Protein AF-A0A967WF97-F1 (afdb_monomer_lite)

Foldseek 3Di:
DVVVCVVPPDDDDDDDADDDDDPWADPDPQAHDFDAAPVRPDTDDDDDAPPCLVVLVVVVVVVPGDRRGGGSRNSVD

pLDDT: mean 95.11, std 3.32, range [80.38, 98.62]

Radius of gyration: 14.31 Å; chains: 1; bounding box: 25×36×34 Å

Structure (mmCIF, N/CA/C/O backbone):
data_AF-A0A967WF97-F1
#
_entry.id   AF-A0A967WF97-F1
#
loop_
_atom_site.group_PDB
_atom_site.id
_atom_site.type_symbol
_atom_site.label_atom_id
_atom_site.label_alt_id
_atom_site.label_comp_id
_atom_site.label_asym_id
_atom_site.label_entity_id
_atom_site.label_seq_id
_atom_site.pdbx_PDB_ins_code
_atom_site.Cartn_x
_atom_site.Cartn_y
_atom_site.Cartn_z
_atom_site.occupancy
_atom_site.B_iso_or_equiv
_atom_site.auth_seq_id
_atom_site.auth_comp_id
_atom_site.auth_asym_id
_atom_site.auth_atom_id
_atom_site.pdbx_PDB_model_num
ATOM 1 N N . LEU A 1 1 ? 10.921 -11.964 -13.989 1.00 80.38 1 LEU A N 1
ATOM 2 C CA . LEU A 1 1 ? 9.460 -11.972 -14.240 1.00 80.38 1 LEU A CA 1
ATOM 3 C C . LEU A 1 1 ? 9.103 -12.944 -15.353 1.00 80.38 1 LEU A C 1
ATOM 5 O O . LEU A 1 1 ? 8.391 -13.879 -15.047 1.00 80.38 1 LEU A O 1
ATOM 9 N N . ALA A 1 2 ? 9.620 -12.780 -16.578 1.00 87.31 2 ALA A N 1
ATOM 10 C CA . ALA A 1 2 ? 9.368 -13.727 -17.675 1.00 87.31 2 ALA A CA 1
ATOM 11 C C . ALA A 1 2 ? 9.678 -15.186 -17.281 1.00 87.31 2 ALA A C 1
ATOM 13 O O . ALA A 1 2 ? 8.774 -16.005 -17.264 1.00 87.31 2 ALA A O 1
ATOM 14 N N . GLU A 1 3 ? 10.893 -15.460 -16.795 1.00 94.38 3 GLU A N 1
ATOM 15 C CA . GLU A 1 3 ? 11.286 -16.800 -16.314 1.00 94.38 3 GLU A CA 1
ATOM 16 C C . GLU A 1 3 ? 10.387 -17.346 -15.190 1.00 94.38 3 GLU A C 1
ATOM 18 O O . GLU A 1 3 ? 10.181 -18.548 -15.075 1.00 94.38 3 GLU A O 1
ATOM 23 N N . LEU A 1 4 ? 9.843 -16.456 -14.354 1.00 90.38 4 LEU A N 1
ATOM 24 C CA . LEU A 1 4 ? 9.004 -16.830 -13.217 1.00 90.38 4 LEU A CA 1
ATOM 25 C C . LEU A 1 4 ? 7.585 -17.187 -13.678 1.00 90.38 4 LEU A C 1
ATOM 27 O O . LEU A 1 4 ? 6.996 -18.113 -13.144 1.00 90.38 4 LEU A O 1
ATOM 31 N N . LEU A 1 5 ? 7.075 -16.506 -14.707 1.00 90.00 5 LEU A N 1
ATOM 32 C CA . LEU A 1 5 ? 5.807 -16.840 -15.360 1.00 90.00 5 LEU A CA 1
ATOM 33 C C . LEU A 1 5 ? 5.911 -18.100 -16.228 1.00 90.00 5 LEU A C 1
ATOM 35 O O . LEU A 1 5 ? 4.929 -18.826 -16.349 1.00 90.00 5 LEU A O 1
ATOM 39 N N . ASP A 1 6 ? 7.082 -18.371 -16.809 1.00 93.94 6 ASP A N 1
ATOM 40 C CA . ASP A 1 6 ? 7.337 -19.627 -17.523 1.00 93.94 6 ASP A CA 1
ATOM 41 C C . ASP A 1 6 ? 7.349 -20.821 -16.555 1.00 93.94 6 ASP A C 1
ATOM 43 O O . ASP A 1 6 ? 6.811 -21.883 -16.870 1.00 93.94 6 ASP A O 1
ATOM 47 N N . ALA A 1 7 ? 7.944 -20.649 -15.367 1.00 96.12 7 ALA A N 1
ATOM 48 C CA . ALA A 1 7 ? 7.976 -21.671 -14.322 1.00 96.12 7 ALA A CA 1
ATOM 49 C C . ALA A 1 7 ? 6.624 -21.834 -13.603 1.00 96.12 7 ALA A C 1
ATOM 51 O O . ALA A 1 7 ? 6.212 -22.957 -13.312 1.00 96.12 7 ALA A O 1
ATOM 52 N N . GLU A 1 8 ? 5.933 -20.725 -13.331 1.00 94.50 8 GLU A N 1
ATOM 53 C CA . GLU A 1 8 ? 4.660 -20.666 -12.609 1.00 94.50 8 GLU A CA 1
ATOM 54 C C . GLU A 1 8 ? 3.640 -19.815 -13.389 1.00 94.50 8 GLU A C 1
ATOM 56 O O . GLU A 1 8 ? 3.476 -18.615 -13.134 1.00 94.50 8 GLU A O 1
ATOM 61 N N . PRO A 1 9 ? 2.929 -20.422 -14.360 1.00 90.38 9 PRO A N 1
ATOM 62 C CA . PRO A 1 9 ? 1.962 -19.706 -15.178 1.00 90.38 9 PRO A CA 1
ATOM 63 C C . PRO A 1 9 ? 0.798 -19.185 -14.335 1.00 90.38 9 PR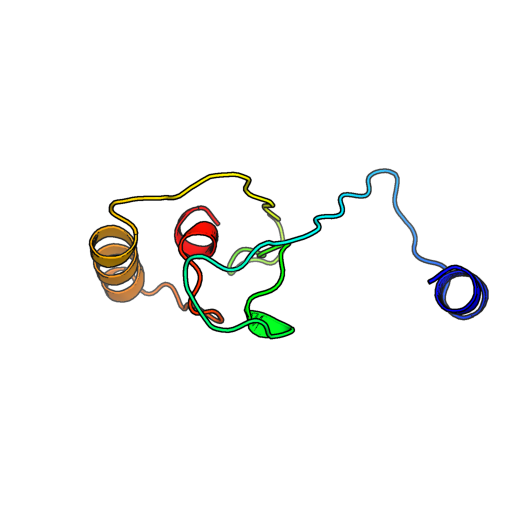O A C 1
ATOM 65 O O . PRO A 1 9 ? 0.044 -19.953 -13.733 1.00 90.38 9 PRO A O 1
ATOM 68 N N . MET A 1 10 ? 0.608 -17.868 -14.327 1.00 87.38 10 MET A N 1
ATOM 69 C CA . MET A 1 10 ? -0.555 -17.244 -13.699 1.00 87.38 10 MET A CA 1
ATOM 70 C C . MET A 1 10 ? -1.759 -17.256 -14.648 1.00 87.38 10 MET A C 1
ATOM 72 O O . MET A 1 10 ? -1.627 -16.997 -15.844 1.00 87.38 10 MET A O 1
ATOM 76 N N . THR A 1 11 ? -2.952 -17.517 -14.109 1.00 89.94 11 THR A N 1
ATOM 77 C CA . THR A 1 11 ? -4.213 -17.443 -14.865 1.00 89.94 11 THR A CA 1
ATOM 78 C C . THR A 1 11 ? -4.943 -16.138 -14.554 1.00 89.94 11 THR A C 1
ATOM 80 O O . THR A 1 11 ? -4.957 -15.679 -13.415 1.00 89.94 11 THR A O 1
ATOM 83 N N . GLY A 1 12 ? -5.533 -15.513 -15.571 1.00 88.62 12 GLY A N 1
ATOM 84 C CA . GLY A 1 12 ? -6.245 -14.244 -15.429 1.00 88.62 12 GLY A CA 1
ATOM 85 C C . GLY A 1 12 ? -6.340 -13.494 -16.754 1.00 88.62 12 GLY A C 1
ATOM 86 O O . GLY A 1 12 ? -5.650 -13.820 -17.715 1.00 88.62 12 GLY A O 1
ATOM 87 N N . GLN A 1 13 ? -7.220 -12.497 -16.812 1.00 91.06 13 GLN A N 1
ATOM 88 C CA . GLN A 1 13 ? -7.413 -11.648 -18.000 1.00 91.06 13 GLN A CA 1
ATOM 89 C C . GLN A 1 13 ? -6.960 -10.201 -17.771 1.00 91.06 13 GLN A C 1
ATOM 91 O O . GLN A 1 13 ? -6.854 -9.428 -18.719 1.00 91.06 13 GLN A O 1
ATOM 96 N N . ILE A 1 14 ? -6.708 -9.828 -16.514 1.00 90.69 14 ILE A N 1
ATOM 97 C CA . ILE A 1 14 ? -6.397 -8.464 -16.094 1.00 90.69 14 ILE A CA 1
ATOM 98 C C . ILE A 1 14 ? -5.125 -8.510 -15.253 1.00 90.69 14 ILE A C 1
ATOM 100 O O . ILE A 1 14 ? -5.012 -9.323 -14.339 1.00 90.69 14 ILE A O 1
ATOM 104 N N . GLY A 1 15 ? -4.184 -7.622 -15.563 1.00 90.19 15 GLY A N 1
ATOM 105 C CA . GLY A 1 15 ? -2.969 -7.414 -14.789 1.00 90.19 15 GLY A CA 1
ATOM 106 C C . GLY A 1 15 ? -2.732 -5.925 -14.575 1.00 90.19 15 GLY A C 1
ATOM 107 O O . GLY A 1 15 ? -2.934 -5.123 -15.486 1.00 90.19 15 GLY A O 1
ATOM 108 N N . ILE A 1 16 ? -2.297 -5.564 -13.371 1.00 93.06 16 ILE A N 1
ATOM 109 C CA . ILE A 1 16 ? -1.866 -4.211 -13.021 1.00 93.06 16 ILE A CA 1
ATOM 110 C C . ILE A 1 16 ? -0.464 -4.278 -12.421 1.00 93.06 16 ILE A C 1
ATOM 112 O O . ILE A 1 16 ? -0.111 -5.239 -11.742 1.00 93.06 16 ILE A O 1
ATOM 116 N N . GLY A 1 17 ? 0.342 -3.257 -12.682 1.00 92.62 17 GLY A N 1
ATOM 117 C CA . GLY A 1 17 ? 1.690 -3.128 -12.143 1.00 92.62 17 GLY A CA 1
ATOM 118 C C . GLY A 1 17 ? 1.972 -1.676 -11.797 1.00 92.62 17 GLY A C 1
ATOM 119 O O . GLY A 1 17 ? 1.355 -0.767 -12.354 1.00 92.62 17 GLY A O 1
ATOM 120 N N . HIS A 1 18 ? 2.889 -1.451 -10.861 1.00 96.94 18 HIS A N 1
ATOM 121 C CA . HIS A 1 18 ? 3.190 -0.108 -10.394 1.00 96.94 18 HIS A CA 1
ATOM 122 C C . HIS A 1 18 ? 4.653 0.025 -9.971 1.00 96.94 18 HIS A C 1
ATOM 124 O O . HIS A 1 18 ? 5.181 -0.782 -9.209 1.00 96.94 18 HIS A O 1
ATOM 130 N N . THR A 1 19 ? 5.303 1.081 -10.451 1.00 94.94 19 THR A N 1
ATOM 131 C CA . THR A 1 19 ? 6.630 1.503 -10.001 1.00 94.94 19 THR A CA 1
ATOM 132 C C . THR A 1 19 ? 6.465 2.664 -9.036 1.00 94.94 19 THR A C 1
ATOM 134 O O . THR A 1 19 ? 5.981 3.727 -9.424 1.00 94.94 19 THR A O 1
ATOM 137 N N . ARG A 1 20 ? 6.865 2.459 -7.783 1.00 93.75 20 ARG A N 1
ATOM 138 C CA . ARG A 1 20 ? 6.580 3.383 -6.685 1.00 93.75 20 ARG A CA 1
ATOM 139 C C . ARG A 1 20 ? 7.782 4.260 -6.350 1.00 93.75 20 ARG A C 1
ATOM 141 O O . ARG A 1 20 ? 8.859 3.740 -6.066 1.00 93.75 20 ARG A O 1
ATOM 148 N N . TRP A 1 21 ? 7.570 5.572 -6.272 1.00 93.88 21 TRP A N 1
ATOM 149 C CA . TRP A 1 21 ? 8.463 6.480 -5.549 1.00 93.88 21 TRP A CA 1
ATOM 150 C C . TRP A 1 21 ? 7.915 6.685 -4.134 1.00 93.88 21 TRP A C 1
ATOM 152 O O . TRP A 1 21 ? 6.796 7.164 -3.969 1.00 93.88 21 TRP A O 1
ATOM 162 N N . ALA A 1 22 ? 8.671 6.295 -3.107 1.00 92.12 22 ALA A N 1
ATOM 163 C CA . ALA A 1 22 ? 8.171 6.293 -1.734 1.00 92.12 22 ALA A CA 1
ATOM 164 C C . ALA A 1 22 ? 8.016 7.718 -1.166 1.00 92.12 22 ALA A C 1
ATOM 166 O O . ALA A 1 22 ? 8.998 8.446 -1.032 1.00 92.12 22 ALA A O 1
ATOM 167 N N . THR A 1 23 ? 6.785 8.089 -0.806 1.00 90.88 23 THR A N 1
ATOM 168 C CA . THR A 1 23 ? 6.433 9.320 -0.070 1.00 90.88 23 THR A CA 1
ATOM 169 C C . THR A 1 23 ? 6.147 9.020 1.406 1.00 90.88 23 THR A C 1
ATOM 171 O O . THR A 1 23 ? 6.720 9.659 2.285 1.00 90.88 23 THR A O 1
ATOM 174 N N . HIS A 1 24 ? 5.330 7.997 1.680 1.00 94.25 24 HIS A N 1
ATOM 175 C CA . HIS A 1 24 ? 5.063 7.447 3.014 1.00 94.25 24 HIS A CA 1
ATOM 176 C C . HIS A 1 24 ? 5.540 5.996 3.137 1.00 94.25 24 HIS A C 1
ATOM 178 O O . HIS A 1 24 ? 5.367 5.200 2.214 1.00 94.25 24 HIS A O 1
ATOM 184 N N . GLY A 1 25 ? 6.131 5.639 4.278 1.00 92.25 25 GLY A N 1
ATOM 185 C CA . GLY A 1 25 ? 6.730 4.321 4.491 1.00 92.25 25 GLY A CA 1
ATOM 186 C C . GLY A 1 25 ? 8.025 4.115 3.700 1.00 92.25 25 GLY A C 1
ATOM 187 O O . GLY A 1 25 ? 8.213 4.636 2.596 1.00 92.25 25 GLY A O 1
ATOM 188 N N . LYS A 1 26 ? 8.954 3.338 4.259 1.00 95.50 26 LYS A N 1
ATOM 189 C CA . LYS A 1 26 ? 10.222 3.042 3.568 1.00 95.50 26 LYS A CA 1
ATOM 190 C C . LYS A 1 26 ? 9.982 2.195 2.306 1.00 95.50 26 LYS A C 1
ATOM 192 O O . LYS A 1 26 ? 9.014 1.432 2.276 1.00 95.50 26 LYS A O 1
ATOM 197 N N . PRO A 1 27 ? 10.869 2.242 1.297 1.00 96.50 27 PRO A N 1
ATOM 198 C CA . PRO A 1 27 ? 10.865 1.258 0.220 1.00 96.50 27 PRO A CA 1
ATOM 199 C C . PRO A 1 27 ? 11.019 -0.158 0.796 1.00 96.50 27 PRO A C 1
ATOM 201 O O . PRO A 1 27 ? 12.036 -0.491 1.405 1.00 96.50 27 PRO A O 1
ATOM 204 N N . SER A 1 28 ? 9.984 -0.978 0.657 1.00 96.31 28 SER A N 1
ATOM 205 C CA . SER A 1 28 ? 9.932 -2.364 1.126 1.00 96.31 28 SER A CA 1
ATOM 206 C C . SER A 1 28 ? 8.917 -3.140 0.287 1.00 96.31 28 SER A C 1
ATOM 208 O O . SER A 1 28 ? 8.099 -2.526 -0.396 1.00 96.31 28 SER A O 1
ATOM 210 N N . GLN A 1 29 ? 8.951 -4.475 0.344 1.00 94.94 29 GLN A N 1
ATOM 211 C CA . GLN A 1 29 ? 7.932 -5.294 -0.325 1.00 94.94 29 GLN A CA 1
ATOM 212 C C . GLN A 1 29 ? 6.532 -5.01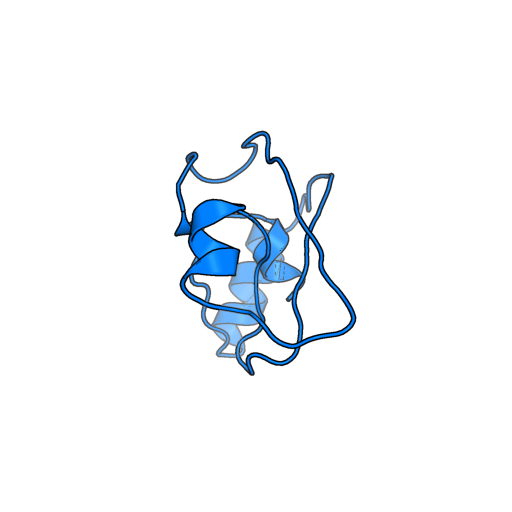7 0.240 1.00 94.94 29 GLN A C 1
ATOM 214 O O . GLN A 1 29 ? 5.598 -4.838 -0.526 1.00 94.94 29 GLN A O 1
ATOM 219 N N . THR A 1 30 ? 6.405 -4.886 1.562 1.00 96.69 30 THR A N 1
ATOM 220 C CA . THR A 1 30 ? 5.134 -4.587 2.241 1.00 96.69 30 THR A CA 1
ATOM 221 C C . THR A 1 30 ? 4.533 -3.236 1.834 1.00 96.69 30 THR A C 1
ATOM 223 O O . THR A 1 30 ? 3.320 -3.097 1.757 1.00 96.69 30 THR A O 1
ATOM 226 N N . ASN A 1 31 ? 5.374 -2.235 1.556 1.00 97.06 31 ASN A N 1
ATOM 227 C CA . ASN A 1 31 ? 4.941 -0.897 1.137 1.00 97.06 31 ASN A CA 1
ATOM 228 C C . ASN A 1 31 ? 4.898 -0.735 -0.395 1.00 97.06 31 ASN A C 1
ATOM 230 O O . ASN A 1 31 ? 4.724 0.383 -0.890 1.00 97.06 31 ASN A O 1
ATOM 234 N N . ALA A 1 32 ? 5.150 -1.799 -1.161 1.00 97.06 32 ALA A N 1
ATOM 235 C CA . ALA A 1 32 ? 5.014 -1.771 -2.608 1.00 97.06 32 ALA A CA 1
ATOM 236 C C . ALA A 1 32 ? 3.543 -1.976 -2.981 1.00 97.06 32 ALA A C 1
ATOM 238 O O . ALA A 1 32 ? 2.857 -2.806 -2.399 1.00 97.06 32 ALA A O 1
ATOM 239 N N . HIS A 1 33 ? 3.064 -1.222 -3.968 1.00 96.50 33 HIS A N 1
ATOM 240 C CA . HIS A 1 33 ? 1.742 -1.469 -4.533 1.00 96.50 33 HIS A CA 1
ATOM 241 C C . HIS A 1 33 ? 1.792 -2.711 -5.446 1.00 96.50 33 HIS A C 1
ATOM 243 O O . HIS A 1 33 ? 2.847 -2.971 -6.039 1.00 96.50 33 HIS A O 1
ATOM 249 N N . PRO A 1 34 ? 0.672 -3.428 -5.647 1.00 96.81 34 PRO A N 1
ATOM 250 C CA . PRO A 1 34 ? -0.691 -3.129 -5.189 1.00 96.81 34 PRO A CA 1
ATOM 251 C C . PRO A 1 34 ? -0.945 -3.425 -3.705 1.00 96.81 34 PRO A C 1
ATOM 253 O O . PRO A 1 34 ? -0.388 -4.370 -3.156 1.00 96.81 34 PRO A O 1
ATOM 256 N N . HIS A 1 35 ? -1.837 -2.646 -3.089 1.00 97.12 35 HIS A N 1
ATOM 257 C CA . HIS A 1 35 ? -2.454 -3.007 -1.809 1.00 97.12 35 HIS A CA 1
ATOM 258 C C . HIS A 1 35 ? -3.758 -3.762 -2.049 1.00 97.12 35 HIS A C 1
ATOM 260 O O . HIS A 1 35 ? -4.417 -3.534 -3.063 1.00 97.12 35 HIS A O 1
ATOM 266 N N . MET A 1 36 ? -4.098 -4.665 -1.133 1.00 96.12 36 MET A N 1
ATOM 267 C CA . MET A 1 36 ? -5.258 -5.550 -1.199 1.00 96.12 36 MET A CA 1
ATOM 268 C C . MET A 1 36 ? -6.117 -5.354 0.049 1.00 96.12 36 MET A C 1
ATOM 270 O O . MET A 1 36 ? -5.564 -5.148 1.129 1.00 96.12 36 MET A O 1
ATOM 274 N N . ASP A 1 37 ? -7.438 -5.426 -0.102 1.00 95.19 37 ASP A N 1
ATOM 275 C CA . ASP A 1 37 ? -8.376 -5.222 1.006 1.00 95.19 37 ASP A CA 1
ATOM 276 C C . ASP A 1 37 ? -8.374 -6.410 1.975 1.00 95.19 37 ASP A C 1
ATOM 278 O O . ASP A 1 37 ? -7.860 -7.493 1.682 1.00 95.19 37 ASP A O 1
ATOM 282 N N . CYS A 1 38 ? -9.025 -6.246 3.130 1.00 92.44 38 CYS A N 1
ATOM 283 C CA . CYS A 1 38 ? -9.118 -7.306 4.139 1.00 92.44 38 CYS A CA 1
ATOM 284 C C . CYS A 1 38 ? -9.815 -8.586 3.632 1.00 92.44 38 CYS A C 1
ATOM 286 O O . CYS A 1 38 ? -9.679 -9.636 4.260 1.00 92.44 38 CYS A O 1
ATOM 288 N N . THR A 1 39 ? -10.588 -8.509 2.539 1.00 93.69 39 THR A N 1
ATOM 289 C CA . THR A 1 39 ? -11.307 -9.660 1.966 1.00 93.69 39 THR A CA 1
ATOM 290 C C . THR A 1 39 ? -10.553 -10.355 0.832 1.00 93.69 39 THR A C 1
ATOM 292 O O . THR A 1 39 ? -10.914 -11.473 0.465 1.00 93.69 39 THR A O 1
ATOM 295 N N . GLY A 1 40 ? -9.500 -9.733 0.296 1.00 92.56 40 GLY A N 1
ATOM 296 C CA . GLY A 1 40 ? -8.735 -10.248 -0.837 1.00 92.56 40 GLY A CA 1
ATOM 297 C C . GLY A 1 40 ? -9.396 -10.048 -2.203 1.00 92.56 40 GLY A C 1
ATOM 298 O O . GLY A 1 40 ? -8.950 -10.631 -3.190 1.00 92.56 40 GLY A O 1
ATOM 299 N N . GLN A 1 41 ? -10.463 -9.252 -2.271 1.00 94.06 41 GLN A N 1
ATOM 300 C CA . GLN A 1 41 ? -11.310 -9.089 -3.454 1.00 94.06 41 GLN A CA 1
ATOM 301 C C . GLN A 1 41 ? -10.996 -7.815 -4.239 1.00 94.06 41 GLN A C 1
ATOM 303 O O . GLN A 1 41 ? -11.285 -7.753 -5.436 1.00 94.06 41 GLN A O 1
ATOM 308 N N . THR A 1 42 ? -10.409 -6.808 -3.591 1.00 94.88 42 THR A N 1
ATOM 309 C CA . THR A 1 42 ? -10.084 -5.518 -4.211 1.00 94.88 42 THR A CA 1
ATOM 310 C C . THR A 1 42 ? -8.593 -5.251 -4.118 1.00 94.88 42 THR A C 1
ATOM 312 O O . THR A 1 42 ? -7.980 -5.468 -3.078 1.00 94.88 42 THR A O 1
ATOM 315 N N . VAL A 1 43 ? -8.008 -4.755 -5.212 1.00 96.00 43 VAL A N 1
ATOM 316 C CA . VAL A 1 43 ? -6.608 -4.326 -5.258 1.00 96.00 43 VAL A CA 1
ATOM 317 C C . VAL A 1 43 ? -6.486 -2.916 -5.821 1.00 96.00 43 VAL A C 1
ATOM 319 O O . VAL A 1 43 ? -7.167 -2.564 -6.786 1.00 96.00 43 VAL A O 1
ATOM 322 N N . VAL A 1 44 ? -5.600 -2.111 -5.237 1.00 97.19 44 VAL A N 1
ATOM 323 C CA . VAL A 1 44 ? -5.399 -0.706 -5.611 1.00 97.19 44 VAL A CA 1
ATOM 324 C C . VAL A 1 44 ? -3.921 -0.403 -5.839 1.00 97.19 44 VAL A C 1
ATOM 326 O 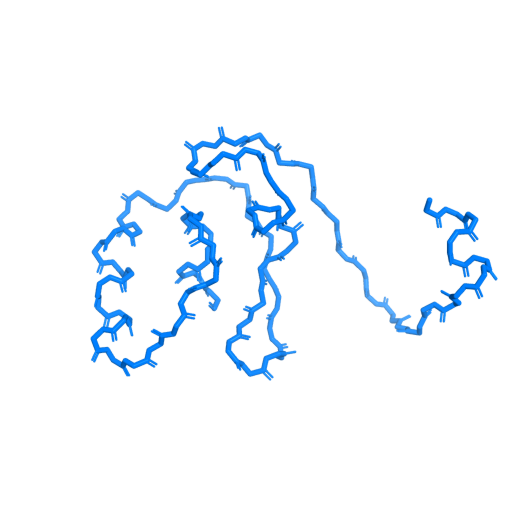O . VAL A 1 44 ? -3.042 -0.793 -5.068 1.00 97.19 44 VAL A O 1
ATOM 329 N N . ILE A 1 45 ? -3.659 0.352 -6.907 1.00 97.44 45 ILE A N 1
ATOM 330 C CA . ILE A 1 45 ? -2.418 1.098 -7.127 1.00 97.44 45 ILE A CA 1
ATOM 331 C C . ILE A 1 45 ? -2.765 2.589 -7.143 1.00 97.44 45 ILE A C 1
ATOM 333 O O . ILE A 1 45 ? -3.810 2.970 -7.664 1.00 97.44 45 ILE A O 1
ATOM 337 N N . GLN A 1 46 ? -1.888 3.435 -6.609 1.00 97.19 46 GLN A N 1
ATOM 338 C CA . GLN A 1 46 ? -2.135 4.874 -6.503 1.00 97.19 46 GLN A CA 1
ATOM 339 C C . GLN A 1 46 ? -0.905 5.660 -6.953 1.00 97.19 46 GLN A C 1
ATOM 341 O O . GLN A 1 46 ? 0.207 5.399 -6.496 1.00 97.19 46 GLN A O 1
ATOM 346 N N . ASN A 1 47 ? -1.126 6.649 -7.821 1.00 96.94 47 ASN A N 1
ATOM 347 C CA . ASN A 1 47 ? -0.190 7.742 -8.073 1.00 96.94 47 ASN A CA 1
ATOM 348 C C . ASN A 1 47 ? -0.767 9.002 -7.424 1.00 96.94 47 ASN A C 1
ATOM 350 O O . ASN A 1 47 ? -1.794 9.503 -7.874 1.00 96.94 47 ASN A O 1
ATOM 354 N N . GLY A 1 48 ? -0.116 9.513 -6.384 1.00 96.12 48 GLY A N 1
ATOM 355 C CA . GLY A 1 48 ? -0.594 10.669 -5.629 1.00 96.12 48 GLY A CA 1
ATOM 356 C C . GLY A 1 48 ? -0.334 10.501 -4.140 1.00 96.12 48 GLY A C 1
ATOM 357 O O . GLY A 1 48 ? 0.411 9.607 -3.741 1.00 96.12 48 GLY A O 1
ATOM 358 N N . ILE A 1 49 ? -0.938 11.379 -3.342 1.00 97.94 49 ILE A N 1
ATOM 359 C CA . ILE A 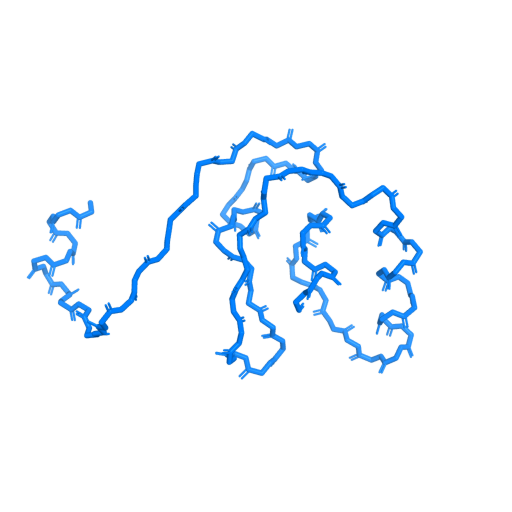1 49 ? -0.859 11.348 -1.882 1.00 97.94 49 ILE A CA 1
ATOM 360 C C . ILE A 1 49 ? -2.272 11.475 -1.312 1.00 97.94 49 ILE A C 1
ATOM 362 O O . ILE A 1 49 ? -3.026 12.349 -1.740 1.00 97.94 49 ILE A O 1
ATOM 366 N N . VAL A 1 50 ? -2.622 10.635 -0.338 1.00 98.00 50 VAL A N 1
ATOM 367 C CA . VAL A 1 50 ? -3.832 10.810 0.482 1.00 98.00 50 VAL A CA 1
ATOM 368 C C . VAL A 1 50 ? -3.461 11.631 1.715 1.00 98.00 50 VAL A C 1
ATOM 370 O O . VAL A 1 50 ? -2.937 11.116 2.698 1.00 98.00 50 VAL A O 1
ATOM 373 N N . GLU A 1 51 ? -3.698 12.940 1.664 1.00 98.06 51 GLU A N 1
ATOM 374 C CA . GLU A 1 51 ? -3.176 13.887 2.664 1.00 98.06 51 GLU A CA 1
ATOM 375 C C . GLU A 1 51 ? -3.703 13.637 4.087 1.00 98.06 51 GLU A C 1
ATOM 377 O O . GLU A 1 51 ? -2.989 13.849 5.068 1.00 98.06 51 GLU A O 1
ATOM 382 N N . ASN A 1 52 ? -4.931 13.132 4.218 1.00 98.00 52 ASN A N 1
ATOM 383 C CA . ASN A 1 52 ? -5.586 12.846 5.494 1.00 98.00 52 ASN A CA 1
ATOM 384 C C . ASN A 1 52 ? -5.503 11.366 5.923 1.00 98.00 52 ASN A C 1
ATOM 386 O O . ASN A 1 52 ? -6.255 10.956 6.811 1.00 98.00 52 ASN A O 1
ATOM 390 N N . TYR A 1 53 ? -4.584 10.565 5.358 1.00 98.06 53 TYR A N 1
ATOM 391 C CA . TYR A 1 53 ? -4.523 9.113 5.610 1.00 98.06 53 TYR A CA 1
ATOM 392 C C . TYR A 1 53 ? -4.391 8.733 7.089 1.00 98.06 53 TYR A C 1
ATOM 394 O O . TYR A 1 53 ? -4.889 7.693 7.495 1.00 98.06 53 TYR A O 1
ATOM 402 N N . ARG A 1 54 ? -3.745 9.557 7.923 1.00 98.06 54 ARG A N 1
ATOM 403 C CA . ARG A 1 54 ? -3.593 9.254 9.357 1.00 98.06 54 ARG A CA 1
ATOM 404 C C . ARG A 1 54 ? -4.923 9.269 10.101 1.00 98.06 54 ARG A C 1
ATOM 406 O O . ARG A 1 54 ? -5.151 8.390 10.923 1.00 98.06 54 ARG A O 1
ATOM 413 N N . ALA A 1 55 ? -5.773 10.254 9.810 1.00 98.50 55 ALA A N 1
ATOM 414 C CA . ALA A 1 55 ? -7.101 10.343 10.409 1.00 98.50 55 ALA A CA 1
ATOM 415 C C . ALA A 1 55 ? -7.971 9.174 9.928 1.00 98.50 55 ALA A C 1
ATOM 417 O O . ALA A 1 55 ? -8.534 8.454 10.745 1.00 98.50 55 ALA A O 1
ATOM 418 N N . LEU A 1 56 ? -7.959 8.910 8.616 1.00 98.56 56 LEU A N 1
ATOM 419 C CA . LEU A 1 56 ? -8.679 7.782 8.020 1.00 98.56 56 LEU A CA 1
ATOM 420 C C . LEU A 1 56 ? -8.223 6.433 8.589 1.00 98.56 56 LEU A C 1
ATOM 422 O O . LEU A 1 56 ? -9.055 5.610 8.954 1.00 98.56 56 LEU A O 1
ATOM 426 N N . ARG A 1 57 ? -6.909 6.214 8.725 1.00 98.12 57 ARG A N 1
ATOM 427 C CA . ARG A 1 57 ? -6.352 4.996 9.327 1.00 98.12 57 ARG A CA 1
ATOM 428 C C . ARG A 1 57 ? -6.867 4.803 10.750 1.00 98.12 57 ARG A C 1
ATOM 430 O O . ARG A 1 57 ? -7.318 3.712 11.064 1.00 98.12 57 ARG A O 1
ATOM 437 N N . GLN A 1 58 ? -6.843 5.843 11.582 1.00 98.44 58 GLN A N 1
ATOM 438 C CA . GLN A 1 58 ? -7.335 5.755 12.961 1.00 98.44 58 GLN A CA 1
ATOM 439 C C . GLN A 1 58 ? -8.831 5.428 13.027 1.00 98.44 58 GLN A C 1
ATOM 441 O O . GLN A 1 58 ? -9.239 4.599 13.837 1.00 98.44 58 GLN A O 1
ATOM 446 N N . GLU A 1 59 ? -9.646 6.051 12.172 1.00 98.62 59 GLU A N 1
ATOM 447 C CA . GLU A 1 59 ? -11.084 5.770 12.080 1.00 98.62 59 GLU A CA 1
ATOM 448 C C . GLU A 1 59 ? -11.350 4.319 11.650 1.00 98.62 59 GLU A C 1
ATOM 450 O O . GLU A 1 59 ? -12.175 3.633 12.256 1.00 98.62 59 GLU A O 1
ATOM 455 N N . LEU A 1 60 ? -10.613 3.825 10.653 1.00 98.12 60 LEU A N 1
ATOM 456 C CA . LEU A 1 60 ? -10.742 2.461 10.139 1.00 98.12 60 LEU A CA 1
ATOM 457 C C . LEU A 1 60 ? -10.230 1.412 11.138 1.00 98.12 60 LEU A C 1
ATOM 459 O O . LEU A 1 60 ? -10.886 0.392 11.339 1.00 98.12 60 LEU A O 1
ATOM 463 N N . GLU A 1 61 ? -9.116 1.672 11.825 1.00 97.88 61 GLU A N 1
ATOM 464 C CA . GLU A 1 61 ? -8.615 0.820 12.914 1.00 97.88 61 GLU A CA 1
ATOM 465 C C . GLU A 1 61 ? -9.623 0.744 14.067 1.00 97.88 61 GLU A C 1
ATOM 467 O O . GLU A 1 61 ? -9.895 -0.341 14.582 1.00 97.88 61 GLU A O 1
ATOM 472 N N . ALA A 1 62 ? -10.242 1.872 14.437 1.00 98.44 62 ALA A N 1
ATOM 473 C CA . ALA A 1 62 ? -11.297 1.906 15.451 1.00 98.44 62 ALA A CA 1
ATOM 474 C C . ALA A 1 62 ? -12.562 1.145 15.015 1.00 98.44 62 ALA A C 1
ATOM 476 O O . ALA A 1 62 ? -13.258 0.578 15.859 1.00 98.44 62 ALA A O 1
ATOM 477 N N . ALA A 1 63 ? -12.841 1.094 13.710 1.00 98.12 63 ALA A N 1
ATOM 478 C CA . ALA A 1 63 ? -13.898 0.272 13.123 1.00 98.12 63 ALA A CA 1
ATOM 479 C C . ALA A 1 63 ? -13.520 -1.220 12.982 1.00 98.12 63 ALA A C 1
ATOM 481 O O . ALA A 1 63 ? -14.369 -2.025 12.602 1.00 98.12 63 ALA A O 1
ATOM 482 N N . GLY A 1 64 ? -12.284 -1.607 13.324 1.00 97.25 64 GLY A N 1
ATOM 483 C CA . GLY A 1 64 ? -11.817 -2.997 13.337 1.00 97.25 64 GLY A CA 1
ATOM 484 C C . GLY A 1 64 ? -11.050 -3.441 12.090 1.00 97.25 64 GLY A C 1
ATOM 485 O O . GLY A 1 64 ? -10.783 -4.633 11.946 1.00 97.25 64 GLY A O 1
ATOM 486 N N . HIS A 1 65 ? -10.680 -2.522 11.196 1.00 97.12 65 HIS A N 1
ATOM 487 C CA . HIS A 1 65 ? -9.810 -2.838 10.063 1.00 97.12 65 HIS A CA 1
ATOM 488 C C . HIS A 1 65 ? -8.347 -2.969 10.499 1.00 97.12 65 HIS A C 1
ATOM 490 O O . HIS A 1 65 ? -7.885 -2.304 11.428 1.00 97.12 65 HIS A O 1
ATOM 496 N N . HIS A 1 66 ? -7.600 -3.823 9.801 1.00 95.06 66 HIS A N 1
ATOM 497 C CA . HIS A 1 66 ? -6.184 -4.054 10.061 1.00 95.06 66 HIS A CA 1
ATOM 498 C C . HIS A 1 66 ? -5.347 -3.634 8.861 1.00 95.06 66 HIS A C 1
ATOM 500 O O . HIS A 1 66 ? -5.599 -4.073 7.742 1.00 95.06 66 HIS A O 1
ATOM 506 N N . PHE A 1 67 ? -4.323 -2.827 9.126 1.00 96.38 67 PHE A N 1
ATOM 507 C CA . PHE A 1 67 ? -3.371 -2.373 8.125 1.00 96.38 67 PHE A CA 1
ATOM 508 C C . PHE A 1 67 ? -2.091 -3.205 8.177 1.00 96.38 67 PHE A C 1
ATOM 510 O O . PHE A 1 67 ? -1.554 -3.498 9.247 1.00 96.38 67 PHE A O 1
ATOM 517 N N . SER A 1 68 ? -1.597 -3.567 7.002 1.00 95.75 68 SER A N 1
ATOM 518 C CA . SER A 1 68 ? -0.383 -4.353 6.794 1.00 95.75 68 SER A CA 1
ATOM 519 C C . SER A 1 68 ? 0.824 -3.496 6.409 1.00 95.75 68 SER A C 1
ATOM 521 O O . SER A 1 68 ? 1.960 -3.946 6.553 1.00 95.75 68 SER A O 1
ATOM 523 N N . SER A 1 69 ? 0.601 -2.264 5.949 1.00 96.50 69 SER A N 1
ATOM 524 C CA . SER A 1 69 ? 1.631 -1.373 5.419 1.00 96.50 69 SER A CA 1
ATOM 525 C C . SER A 1 69 ? 1.691 -0.029 6.150 1.00 96.50 69 SER A C 1
ATOM 527 O O . SER A 1 69 ? 0.912 0.287 7.050 1.00 96.50 69 SER A O 1
ATOM 529 N N . GLU A 1 70 ? 2.647 0.805 5.761 1.00 96.62 70 GLU A N 1
ATOM 530 C CA . GLU A 1 70 ? 2.812 2.177 6.258 1.00 96.62 70 GLU A CA 1
ATOM 531 C C . GLU A 1 70 ? 2.340 3.225 5.237 1.00 96.62 70 GLU A C 1
ATOM 533 O O . GLU A 1 70 ? 2.542 4.423 5.452 1.00 96.62 70 GLU A O 1
ATOM 538 N N . THR A 1 71 ? 1.790 2.796 4.096 1.00 97.44 71 THR A N 1
ATOM 539 C CA . THR A 1 71 ? 1.468 3.700 2.991 1.00 97.44 71 THR A CA 1
ATOM 540 C C . THR A 1 71 ? 0.120 4.376 3.202 1.00 97.44 71 THR A C 1
ATOM 542 O O . THR A 1 71 ? -0.808 3.838 3.803 1.00 97.44 71 THR A O 1
ATOM 545 N N . ASP A 1 72 ? 0.007 5.574 2.654 1.00 97.75 72 ASP A N 1
ATOM 546 C CA . ASP A 1 72 ? -1.244 6.309 2.546 1.00 97.75 72 ASP A CA 1
ATOM 547 C C . ASP A 1 72 ? -2.211 5.689 1.525 1.00 97.75 72 ASP A C 1
ATOM 549 O O . ASP A 1 72 ? -3.403 5.955 1.571 1.00 97.75 72 ASP A O 1
ATOM 553 N N . THR A 1 73 ? -1.731 4.830 0.627 1.00 97.75 73 THR A N 1
ATOM 554 C CA . THR A 1 73 ? -2.577 4.125 -0.344 1.00 97.75 73 THR A CA 1
ATOM 555 C C . THR A 1 73 ? -3.466 3.075 0.313 1.00 97.75 73 THR A C 1
ATOM 557 O O . THR A 1 73 ? -4.570 2.837 -0.163 1.00 97.75 73 THR A O 1
ATOM 560 N N . GLU A 1 74 ? -3.012 2.435 1.393 1.00 97.94 74 GLU A N 1
ATOM 561 C CA . GLU A 1 74 ? -3.758 1.330 2.002 1.00 97.94 74 GLU A CA 1
ATOM 562 C C . GLU A 1 74 ? -5.083 1.787 2.625 1.00 97.94 74 GLU A C 1
ATOM 564 O O . GLU A 1 74 ? -6.010 1.004 2.683 1.00 97.94 74 GLU A O 1
ATOM 569 N N . VAL A 1 75 ? -5.250 3.060 3.013 1.00 97.62 75 VAL A N 1
ATOM 570 C CA . VAL A 1 75 ? -6.562 3.536 3.513 1.00 97.62 75 VAL A CA 1
ATOM 571 C C . VAL A 1 75 ? -7.643 3.630 2.429 1.00 97.62 75 VAL A C 1
ATOM 573 O O . VAL A 1 75 ? -8.788 3.944 2.741 1.00 97.62 75 VAL A O 1
ATOM 576 N N . ILE A 1 76 ? -7.292 3.404 1.159 1.00 97.38 76 ILE A N 1
ATOM 577 C CA . ILE A 1 76 ? -8.237 3.364 0.036 1.00 97.38 76 ILE A CA 1
ATOM 578 C C . ILE A 1 76 ? -8.905 1.981 -0.076 1.00 97.38 76 ILE A C 1
ATOM 580 O O . ILE A 1 76 ? -9.971 1.883 -0.686 1.00 97.38 76 ILE A O 1
ATOM 584 N N . VAL A 1 77 ? -8.280 0.924 0.463 1.00 95.50 77 VAL A N 1
ATOM 585 C CA . VAL A 1 77 ? -8.595 -0.478 0.152 1.00 95.50 77 VAL A CA 1
ATOM 586 C C . VAL A 1 77 ? -8.724 -1.347 1.400 1.00 95.50 77 VAL A C 1
ATOM 588 O O . VA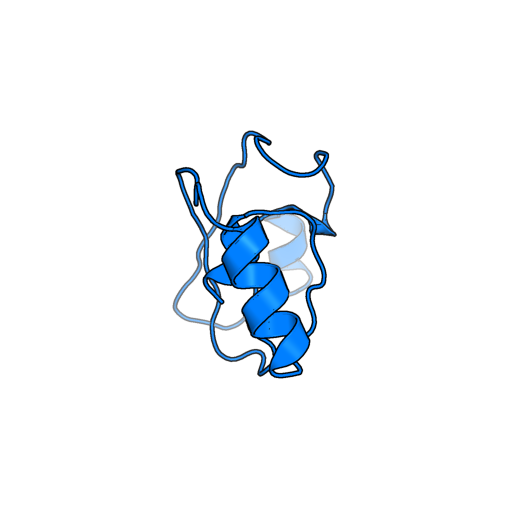L A 1 77 ? -7.888 -1.233 2.316 1.00 95.50 77 VAL A O 1
#

Secondary structure (DSSP, 8-state):
-HHHHHHSPPP-S-----PPPPSSS-SSSTTSSPEE-TTSS-EE--SS--TTHHHHHHHHHHTT----SS-TTGGG-

Sequence (77 aa):
LAELLDAEPMTGQIGIGHTRWATHGKPSQTNAHPHMDCTGQTVVIQNGIVENYRALRQELEAAGHHFSSETDTEVIV

=== Feature glossary ===
A reading guide for the features in this record.

Start from the sequence.

  · Sequence gives the chain of amino acids in standard one-letter code (A=alanine, C=cysteine, …, Y=tyrosine), read N→C. It is the only feature that is directly encoded by the gene; all structural features are derived from the folded form of this sequence.

Fold it, and you get atomic coordinates and the backbone conformation that goes with them.

  · Structure coordinates are given as an mmCIF _atom_site loop: one row per atom with element, residue name, chain id, sequence number, and x/y/z position in Å. Only the four main-chain atoms per residue are included here; side chains are omitted to keep the record compact.

  · Backbone dihedral angles. Every residue except chain termini has a φ (preceding-C → N → Cα → C) and a ψ (N → Cα → C → next-N). They are reported in degrees following the IUPAC sign convention. Secondary structure is essentially a statement about which (φ, ψ) basin each residue occupies.

  · Eight-state secondary structure (DSSP): H is the canonical α-helix, G the tighter 3₁₀-helix, I the wider π-helix; E/B are β-structure, T and S are turns and bends, and '-' is everything else. DSSP derives these from the pattern of main-chain N–H···O=C hydrogen bonds, not from the sequence.

  · SS3 is a coarse helix/strand/coil call (letters a/b/c) made by the P-SEA algorithm from inter-Cα distances and dihedrals. It is less detailed than DSSP but needs only Cα positions.

Summarize the fold with a handful of shape descriptors and a per-residue structural alphabet.

  · Radius of gyration (Rg) is the root-mean-square distance of Cα atoms from their centroid — a single number for overall size and compactness. A globular domain of N residues has Rg ≈ 2.2·N^0.38 Å; an extended or disordered chain has a much larger Rg. The Cα contact count is the number of residue pairs whose Cα atoms are within 8 Å and are more than four positions apart in sequence — a standard proxy for tertiary packing density. The bounding box is the smallest axis-aligned box enclosing all Cα atoms.

  · 3Di is Foldseek's structural alphabet. Each residue is assigned one of twenty discrete states based on how its Cα sits relative to its spatial (not sequential) neighbors. Aligning 3Di strings finds structural homologs roughly as well as full 3D superposition, but orders of magnitude faster.

  · Solvent-accessible surface area (SASA) is the area in Å² traced out by the centre of a 1.4 Å probe sphere (a water molecule) rolled over the protein's van der Waals surface (Shrake–Rupley / Lee–Richards construction). Buried residues have near-zero SASA; fully exposed residues can exceed 200 Å². The total SASA scales roughly with the number of surface residues.

Ask how reliable the model is.

  · For AlphaFold models, the B-factor field carries pLDDT — the model's own estimate of local accuracy on a 0–100 scale. Regions with pLDDT<50 should be treated as essentially unmodeled; they often correspond to intrinsically disordered segments.

  · For experimental (PDB) structures, the B-factor (temperature factor) quantifies the positional spread of each atom in the crystal — a combination of thermal vibration and static disorder — in units of Å². High B-factors mark flexible loops or poorly resolved regions; low B-factors mark the rigid, well-ordered core.

  · Predicted Aligned Error (PAE) is an AlphaFold confidence matrix: entry (i, j) is the expected error in the position of residue j, in ångströms, when the prediction is superimposed on the true structure at residue i. Low PAE within a block of residues means that block is internally rigid and well-predicted; high PAE between two blocks means their relative placement is uncertain even if each block individually is confident.

Place it in context: what it resembles, what it is annotated as, and how it looks.

  · Structural nearest neighbors (via Foldseek easy-search vs the PDB). Reported per hit: target PDB id, E-value, and alignment TM-score. A TM-score above ~0.5 is the conventional threshold for 'same fold'.

  · Functional annotations link the protein to curated databases. InterPro entries identify conserved domains and families by matching the sequence against member-database signatures (Pfam, PROSITE, CDD, …). Gene Ontology (GO) terms describe molecular function, biological process, and cellular component in a controlled vocabulary. CATH places the structure in a hierarchical fold classification (Class/Architecture/Topology/Homologous-superfamily). The organism is the source species.

  · The contact map is a binary N×N matrix image: pixel (i, j) is dark where Cα_i and Cα_j are within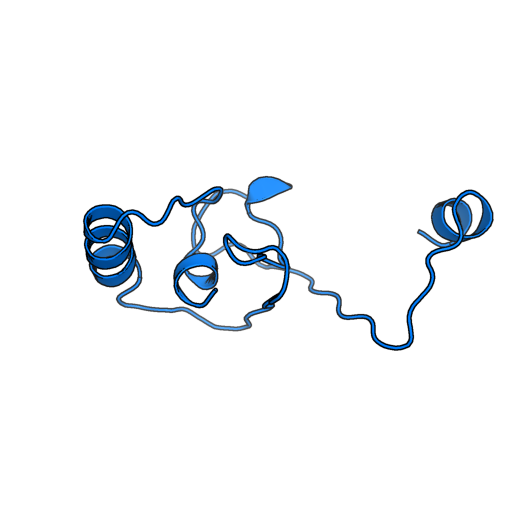 8 Å and |i−j|>4. Because the |i−j|>4 filter removes local helical contacts, off-diagonal stripes parallel to the main diagonal indicate parallel β-sheets; stripes perpendicular to it indicate antiparallel β-sheets. The Ramachandran plot scatters every residue's (φ, ψ) pair against the sterically allowed regions. The PAE heatmap renders the predicted-aligned-error matrix.

  · Six rendered views show the 3D structure from the faces of a cube — i.e. along ±x, ±y, ±z. Rendering representation is drawn randomly per protein from cartoon (secondary-structure ribbons), sticks (backbone bonds), or molecular surface; coloring is either N→C rainbow (blue at the N-terminus through red at the C-terminus) or one color per chain.